Protein AF-A0A5T1TU17-F1 (afdb_monomer_lite)

InterPro domains:
  IPR054018 HdrB-like C-terminal domain [PF22196] (17-76)

Secondary structure (DSSP, 8-state):
--PPP-TTTTS--SGGGTTT-HHHHHHHHHHHHHHHHHTT-SEEEESSHHHHIIIIITHHHHHHHHT---TT-EEEEHHHHHHHHTT---GGGGG-SSPP---

Structure (mmCIF, N/CA/C/O backbone):
data_AF-A0A5T1TU17-F1
#
_entry.id   AF-A0A5T1TU17-F1
#
loop_
_atom_site.group_PDB
_atom_site.id
_atom_site.type_symbol
_atom_site.label_atom_id
_atom_site.label_alt_id
_atom_site.label_comp_id
_atom_site.label_asym_id
_atom_site.label_entity_id
_atom_site.label_seq_id
_atom_site.pdbx_PDB_ins_code
_atom_site.Cartn_x
_atom_site.Cartn_y
_atom_site.Cartn_z
_atom_site.occupancy
_atom_site.B_iso_or_equiv
_atom_site.auth_seq_id
_atom_site.auth_comp_id
_atom_site.auth_asym_id
_atom_site.auth_atom_id
_atom_site.pdbx_PDB_model_num
ATOM 1 N N . ALA A 1 1 ? 5.881 -5.920 -15.819 1.00 73.44 1 ALA A N 1
ATOM 2 C CA . ALA A 1 1 ? 4.868 -6.073 -14.753 1.00 73.44 1 ALA A CA 1
ATOM 3 C C . ALA A 1 1 ? 3.648 -6.801 -15.309 1.00 73.44 1 ALA A C 1
ATOM 5 O O . ALA A 1 1 ? 3.328 -6.603 -16.479 1.00 73.44 1 ALA A O 1
ATOM 6 N N . LYS A 1 2 ? 2.992 -7.642 -14.504 1.00 86.31 2 LYS A N 1
ATOM 7 C CA . LYS A 1 2 ? 1.727 -8.306 -14.849 1.00 86.31 2 LYS A CA 1
ATOM 8 C C . LYS A 1 2 ? 0.624 -7.725 -13.966 1.00 86.31 2 LYS A C 1
ATOM 10 O O . LYS A 1 2 ? 0.857 -7.501 -12.786 1.00 86.31 2 LYS A O 1
ATOM 15 N N . PHE A 1 3 ? -0.555 -7.479 -14.531 1.00 87.88 3 PHE A N 1
ATOM 16 C CA . PHE A 1 3 ? -1.703 -7.046 -13.738 1.00 87.88 3 PHE A CA 1
ATOM 17 C C . PHE A 1 3 ? -2.285 -8.229 -12.964 1.00 87.88 3 PHE A C 1
ATOM 19 O O . PHE A 1 3 ? -2.566 -9.277 -13.553 1.00 87.88 3 PHE A O 1
ATOM 26 N N . ILE A 1 4 ? -2.468 -8.037 -11.660 1.00 89.19 4 ILE A N 1
ATOM 27 C CA . ILE A 1 4 ? -3.165 -8.964 -10.770 1.00 89.19 4 ILE A CA 1
ATOM 28 C C . ILE A 1 4 ? -4.548 -8.379 -10.491 1.00 89.19 4 ILE A C 1
ATOM 30 O O . ILE A 1 4 ? -4.673 -7.207 -10.139 1.00 89.19 4 ILE A O 1
ATOM 34 N N . SER A 1 5 ? -5.589 -9.178 -10.716 1.00 85.12 5 SER A N 1
ATOM 35 C CA . SER A 1 5 ? -6.963 -8.803 -10.382 1.00 85.12 5 SER A CA 1
ATOM 36 C C . SER A 1 5 ? -7.243 -9.175 -8.933 1.00 85.12 5 SER A C 1
ATOM 38 O O . SER A 1 5 ? -6.890 -10.276 -8.524 1.00 85.12 5 SER A O 1
ATOM 40 N N . TYR A 1 6 ? -7.925 -8.297 -8.206 1.00 84.50 6 TYR A N 1
ATOM 41 C CA . TYR A 1 6 ? -8.375 -8.510 -6.830 1.00 84.50 6 TYR A CA 1
ATOM 42 C C . TYR A 1 6 ? -9.781 -7.906 -6.658 1.00 84.50 6 TYR A C 1
ATOM 44 O O . TYR A 1 6 ? -10.183 -7.045 -7.447 1.00 84.50 6 TYR A O 1
ATOM 52 N N . GLU A 1 7 ? -10.568 -8.391 -5.696 1.00 81.62 7 GLU A N 1
ATOM 53 C CA . GLU A 1 7 ? -12.004 -8.081 -5.571 1.00 81.62 7 GLU A CA 1
ATOM 54 C C . GLU A 1 7 ? -12.261 -6.584 -5.327 1.00 81.62 7 GLU A C 1
ATOM 56 O O . GLU A 1 7 ? -13.195 -5.978 -5.863 1.00 81.62 7 GLU A O 1
ATOM 61 N N . ASN A 1 8 ? -11.404 -5.963 -4.527 1.00 81.69 8 ASN A N 1
ATOM 62 C CA . ASN A 1 8 ? -11.565 -4.605 -4.040 1.00 81.69 8 ASN A CA 1
ATOM 63 C C . ASN A 1 8 ? -10.964 -3.541 -4.978 1.00 81.69 8 ASN A C 1
ATOM 65 O O . ASN A 1 8 ? -10.936 -2.363 -4.620 1.00 81.69 8 ASN A O 1
ATOM 69 N N . SER A 1 9 ? -10.530 -3.905 -6.191 1.00 77.94 9 SER A N 1
ATOM 70 C CA . SER A 1 9 ? -9.765 -3.021 -7.089 1.00 77.94 9 SER A CA 1
ATOM 71 C C . SER A 1 9 ? -10.517 -1.792 -7.607 1.00 77.94 9 SER A C 1
ATOM 73 O O . SER A 1 9 ? -9.897 -0.840 -8.077 1.00 77.94 9 SER A O 1
ATOM 75 N N . ILE A 1 10 ? -11.850 -1.801 -7.527 1.00 80.31 10 ILE A N 1
ATOM 76 C CA . ILE A 1 10 ? -12.728 -0.694 -7.944 1.00 80.31 10 ILE A CA 1
ATOM 77 C C . ILE A 1 10 ? -13.472 -0.037 -6.772 1.00 80.31 10 ILE A C 1
ATOM 79 O O . ILE A 1 10 ? -14.280 0.870 -6.989 1.00 80.31 10 ILE A O 1
ATOM 83 N N . LYS A 1 11 ? -13.250 -0.500 -5.533 1.00 83.12 11 LYS A N 1
ATOM 84 C CA . LYS A 1 11 ? -13.938 0.036 -4.352 1.00 83.12 11 LYS A CA 1
ATOM 85 C C . LYS A 1 11 ? -13.347 1.390 -3.949 1.00 83.12 11 LYS A C 1
ATOM 87 O O . LYS A 1 11 ? -12.191 1.707 -4.215 1.00 83.12 11 LYS A O 1
ATOM 92 N N . ASN A 1 12 ? -14.169 2.215 -3.302 1.00 85.56 12 ASN A N 1
ATOM 93 C CA . ASN A 1 12 ? -13.712 3.477 -2.724 1.00 85.56 12 ASN A CA 1
ATOM 94 C C . ASN A 1 12 ? -12.739 3.183 -1.5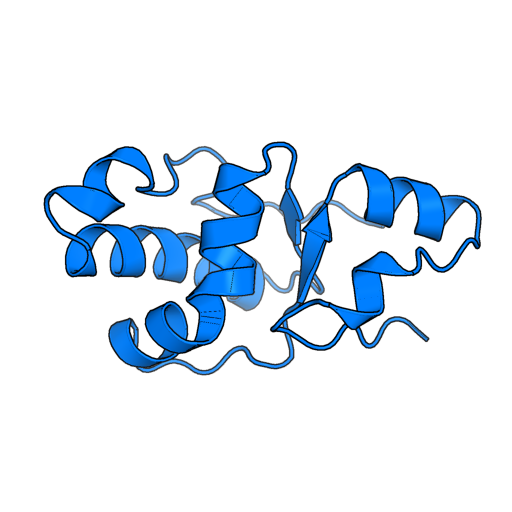73 1.00 85.56 12 ASN A C 1
ATOM 96 O O . ASN A 1 12 ? -13.035 2.343 -0.729 1.00 85.56 12 ASN A O 1
ATOM 100 N N . ASN A 1 13 ? -11.617 3.898 -1.512 1.00 84.81 13 ASN A N 1
ATOM 101 C CA . ASN A 1 13 ? -10.588 3.684 -0.493 1.00 84.81 13 ASN A CA 1
ATOM 102 C C . ASN A 1 13 ? -10.958 4.160 0.918 1.00 84.81 13 ASN A C 1
ATOM 104 O O . ASN A 1 13 ? -10.203 3.944 1.858 1.00 84.81 13 ASN A O 1
ATOM 108 N N . GLY A 1 14 ? -12.103 4.817 1.086 1.00 89.12 14 GLY A N 1
ATOM 109 C CA . GLY A 1 14 ? -12.575 5.313 2.372 1.00 89.12 14 GLY A CA 1
ATOM 110 C C . GLY A 1 14 ? -12.014 6.681 2.755 1.00 89.12 14 GLY A C 1
ATOM 111 O O . GLY A 1 14 ? -12.390 7.184 3.810 1.00 89.12 14 GLY A O 1
ATOM 112 N N . PHE A 1 15 ? -11.200 7.335 1.913 1.00 90.19 15 PHE A N 1
ATOM 113 C CA . PHE A 1 15 ? -10.553 8.615 2.242 1.00 90.19 15 PHE A CA 1
ATOM 114 C C . PHE A 1 15 ? -11.545 9.707 2.677 1.00 90.19 15 PHE A C 1
ATOM 116 O O . PHE A 1 15 ? -11.268 10.478 3.593 1.00 90.19 15 PHE A O 1
ATOM 123 N N . SER A 1 16 ? -12.741 9.760 2.079 1.00 90.62 16 SER A N 1
ATOM 124 C CA . SER A 1 16 ? -13.781 10.729 2.462 1.00 90.62 16 SER A CA 1
ATOM 125 C C . SER A 1 16 ? -14.268 10.565 3.904 1.00 90.62 16 SER A C 1
ATOM 127 O O . SER A 1 16 ? -14.797 11.509 4.486 1.00 90.62 16 SER A O 1
ATOM 129 N N . LEU A 1 17 ? -14.104 9.374 4.485 1.00 90.81 17 LEU A N 1
ATOM 130 C CA . LEU A 1 17 ? -14.472 9.073 5.865 1.00 90.81 17 LEU A CA 1
ATOM 131 C C . LEU A 1 17 ? -13.338 9.368 6.845 1.00 90.81 17 LEU A C 1
ATOM 133 O O . LEU A 1 17 ? -13.585 9.328 8.044 1.00 90.81 17 LEU A O 1
ATOM 137 N N . LEU A 1 18 ? -12.130 9.701 6.383 1.00 90.56 18 LEU A N 1
ATOM 138 C CA . LEU A 1 18 ? -10.963 9.851 7.251 1.00 90.56 18 LEU A CA 1
ATOM 139 C C . LEU A 1 18 ? -11.182 10.883 8.368 1.00 90.56 18 LEU A C 1
ATOM 141 O O . LEU A 1 18 ? -10.793 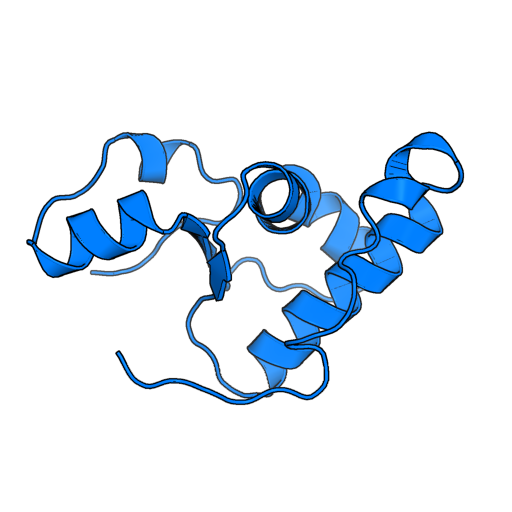10.637 9.503 1.00 90.56 18 LEU A O 1
ATOM 145 N N . ASN A 1 19 ? -11.859 11.996 8.071 1.00 90.00 19 ASN A N 1
ATOM 146 C CA . ASN A 1 19 ? -12.157 13.042 9.058 1.00 90.00 19 ASN A CA 1
ATOM 147 C C . ASN A 1 19 ? -13.398 12.746 9.919 1.00 90.00 19 ASN A C 1
ATOM 149 O O . ASN A 1 19 ? -13.537 13.315 10.997 1.00 90.00 19 ASN A O 1
ATOM 153 N N . LEU A 1 20 ? -14.310 11.893 9.443 1.00 92.62 20 LEU A N 1
ATOM 154 C CA . LEU A 1 20 ? -15.588 11.613 10.110 1.00 92.62 20 LEU A CA 1
ATOM 155 C C . LEU A 1 20 ? -15.512 10.359 10.990 1.00 92.62 20 LEU A C 1
ATOM 157 O O . LEU A 1 20 ? -16.020 10.335 12.106 1.00 92.62 20 LEU A O 1
ATOM 161 N N . ASN A 1 21 ? -14.890 9.306 10.468 1.00 93.25 21 ASN A N 1
ATOM 162 C CA . ASN A 1 21 ? -14.666 8.033 11.132 1.00 93.25 21 ASN A CA 1
ATOM 163 C C . ASN A 1 21 ? -13.339 7.420 10.634 1.00 93.25 21 ASN A C 1
ATOM 165 O O . ASN A 1 21 ? -13.344 6.571 9.732 1.00 93.25 21 ASN A O 1
ATOM 169 N N . PRO A 1 22 ? -12.200 7.835 11.223 1.00 93.31 22 PRO A N 1
ATOM 170 C CA . PRO A 1 22 ? -10.880 7.363 10.817 1.00 93.31 22 PRO A CA 1
ATOM 171 C C . PRO A 1 22 ? -10.754 5.840 10.877 1.00 93.31 22 PRO A C 1
ATOM 173 O O . PRO A 1 22 ? -10.203 5.235 9.966 1.00 93.31 22 PRO A O 1
ATOM 176 N N . THR A 1 23 ? -11.309 5.200 11.910 1.00 94.00 23 THR A N 1
ATOM 177 C CA . THR A 1 23 ? -11.248 3.741 12.077 1.00 94.00 23 THR A CA 1
ATOM 178 C C . THR A 1 23 ? -11.913 3.011 10.917 1.00 94.00 23 THR A C 1
ATOM 180 O O . THR A 1 23 ? -11.352 2.051 10.396 1.00 94.00 23 THR A O 1
ATOM 183 N N . LEU A 1 24 ? -13.093 3.464 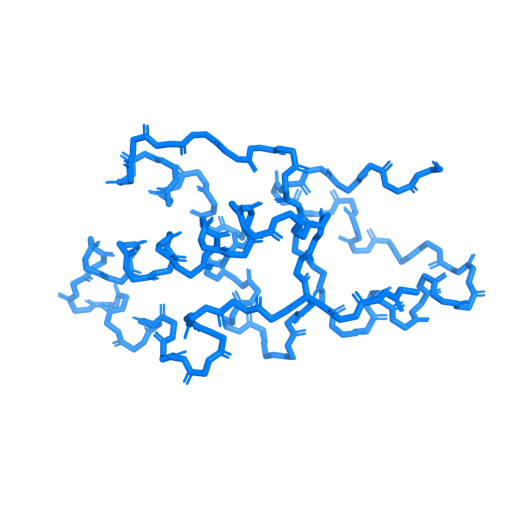10.484 1.00 93.25 24 LEU A N 1
ATOM 184 C CA . LEU A 1 24 ? -13.768 2.875 9.328 1.00 93.25 24 LEU A CA 1
ATOM 185 C C . LEU A 1 24 ? -12.983 3.129 8.034 1.00 93.25 24 LEU A C 1
ATOM 187 O O . LEU A 1 24 ? -12.831 2.211 7.234 1.00 93.25 24 LEU A O 1
ATOM 191 N N . SER A 1 25 ? -12.440 4.338 7.859 1.00 95.50 25 SER A N 1
ATOM 192 C CA . SER A 1 25 ? -11.570 4.657 6.719 1.00 95.50 25 SER A CA 1
ATOM 193 C C . SER A 1 25 ? -10.354 3.731 6.657 1.00 95.50 25 SER A C 1
ATOM 195 O O . SER A 1 25 ? -10.049 3.213 5.587 1.00 95.50 25 SER A O 1
ATOM 1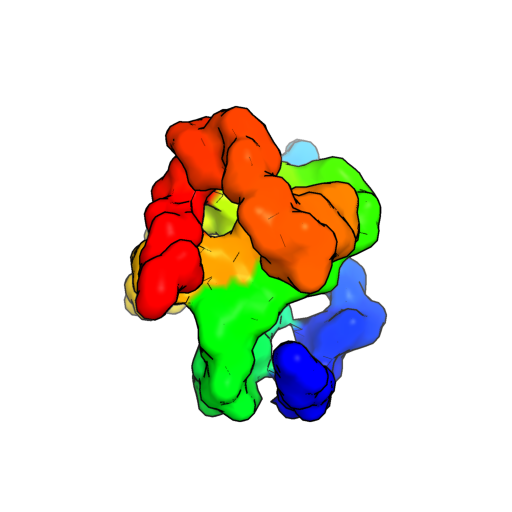97 N N . TYR A 1 26 ? -9.680 3.496 7.785 1.00 96.00 26 TYR A N 1
ATOM 198 C CA . TYR A 1 26 ? -8.519 2.612 7.843 1.00 96.00 26 TYR A CA 1
ATOM 199 C C . TYR A 1 26 ? -8.893 1.149 7.614 1.00 96.00 26 TYR A C 1
ATOM 201 O O . TYR A 1 26 ? -8.142 0.449 6.952 1.00 96.00 26 TYR A O 1
ATOM 209 N N . LYS A 1 27 ? -10.054 0.681 8.089 1.00 94.62 27 LYS A N 1
ATOM 210 C CA . LYS A 1 27 ? -10.519 -0.683 7.786 1.00 94.62 27 LYS A CA 1
ATOM 211 C C . LYS A 1 27 ? -10.726 -0.895 6.290 1.00 94.62 27 LYS A C 1
ATOM 213 O O . LYS A 1 27 ? -10.164 -1.825 5.736 1.00 94.62 27 LYS A O 1
ATOM 218 N N . ILE A 1 28 ? -11.455 0.011 5.636 1.00 94.38 28 ILE A N 1
ATOM 219 C CA . ILE A 1 28 ? -11.709 -0.073 4.189 1.00 94.38 28 ILE A CA 1
ATOM 220 C C . ILE A 1 28 ? -10.391 -0.065 3.409 1.00 94.38 28 ILE A C 1
ATOM 222 O O . ILE A 1 28 ? -10.197 -0.869 2.502 1.00 94.38 28 ILE A O 1
ATOM 226 N N . ALA A 1 29 ? -9.474 0.833 3.770 1.00 95.50 29 ALA A N 1
ATOM 227 C CA . ALA A 1 29 ? -8.182 0.917 3.110 1.00 95.50 29 ALA A CA 1
ATOM 228 C C . ALA A 1 29 ? -7.312 -0.325 3.344 1.00 95.50 29 ALA A C 1
ATOM 230 O O . ALA A 1 29 ? -6.685 -0.805 2.402 1.00 95.50 29 ALA A O 1
ATOM 231 N N . ALA A 1 30 ? -7.298 -0.865 4.566 1.00 95.06 30 ALA A N 1
ATOM 232 C CA . ALA A 1 30 ? -6.570 -2.086 4.886 1.00 95.06 30 ALA A CA 1
ATOM 233 C C . ALA A 1 30 ? -7.124 -3.284 4.106 1.00 95.06 30 ALA A C 1
ATOM 235 O O . ALA A 1 30 ? -6.339 -4.023 3.527 1.00 95.06 30 ALA A O 1
ATOM 236 N N . ASP A 1 31 ? -8.449 -3.432 4.013 1.00 94.81 31 ASP A N 1
ATOM 237 C CA . ASP A 1 31 ? -9.089 -4.519 3.259 1.00 94.81 31 ASP A CA 1
ATOM 238 C C . ASP A 1 31 ? -8.720 -4.486 1.765 1.00 94.81 31 ASP A C 1
ATOM 240 O O . ASP A 1 31 ? -8.559 -5.531 1.141 1.00 94.81 31 ASP A O 1
ATOM 244 N N . ILE A 1 32 ? -8.552 -3.296 1.176 1.00 95.00 32 ILE A N 1
ATOM 245 C CA . ILE A 1 32 ? -8.104 -3.146 -0.219 1.00 95.00 32 ILE A CA 1
ATOM 246 C C . ILE A 1 32 ? -6.649 -3.598 -0.380 1.00 95.00 32 ILE A C 1
ATOM 248 O O . ILE A 1 32 ? -6.339 -4.340 -1.309 1.00 95.00 32 ILE A O 1
ATOM 252 N N . VAL A 1 33 ? -5.761 -3.132 0.504 1.00 94.75 33 VAL A N 1
ATOM 253 C CA . VAL A 1 33 ? -4.326 -3.452 0.446 1.00 94.75 33 VAL A CA 1
ATOM 254 C C . VAL A 1 33 ? -4.096 -4.942 0.691 1.00 94.75 33 VAL A C 1
ATOM 256 O O . VAL A 1 33 ? -3.358 -5.580 -0.054 1.00 94.75 33 VAL A O 1
ATOM 259 N N . LEU A 1 34 ? -4.774 -5.508 1.688 1.00 94.75 34 LEU A N 1
ATOM 260 C CA . LEU A 1 34 ? -4.682 -6.922 2.037 1.00 94.75 34 LEU A CA 1
ATOM 261 C C . LEU A 1 34 ? -5.242 -7.827 0.940 1.00 94.75 34 LEU A C 1
ATOM 263 O O . LEU A 1 34 ? -4.650 -8.860 0.672 1.00 94.75 34 LEU A O 1
ATOM 267 N N . ASP A 1 35 ? -6.326 -7.438 0.270 1.00 94.94 35 ASP A N 1
ATOM 268 C CA . ASP A 1 35 ? -6.865 -8.204 -0.859 1.00 94.94 35 ASP A CA 1
ATOM 269 C C . ASP A 1 35 ? -5.880 -8.243 -2.041 1.00 94.94 35 ASP A C 1
ATOM 271 O O . ASP A 1 35 ? -5.650 -9.297 -2.634 1.00 94.94 35 ASP A O 1
ATOM 275 N N . ALA A 1 36 ? -5.214 -7.122 -2.343 1.00 93.75 36 ALA A N 1
ATOM 276 C CA . ALA A 1 36 ? -4.148 -7.101 -3.344 1.00 93.75 36 ALA A CA 1
ATOM 277 C C . ALA A 1 36 ? -2.945 -7.972 -2.926 1.00 93.75 36 ALA A C 1
ATOM 279 O O . ALA A 1 36 ? -2.436 -8.743 -3.743 1.00 93.75 36 ALA A O 1
ATOM 280 N N . TYR A 1 37 ? -2.528 -7.880 -1.660 1.00 93.25 37 TYR A N 1
ATOM 281 C CA . TYR A 1 37 ? -1.445 -8.682 -1.086 1.00 93.25 37 TYR A CA 1
ATOM 282 C C . TYR A 1 37 ? -1.751 -10.187 -1.136 1.00 93.25 37 TYR A C 1
ATOM 284 O O . TYR A 1 37 ? -0.980 -10.966 -1.694 1.00 93.25 37 TYR A O 1
ATOM 292 N N . ASP A 1 38 ? -2.918 -10.598 -0.635 1.00 93.12 38 ASP A N 1
ATOM 293 C CA . ASP A 1 38 ? -3.359 -11.996 -0.593 1.00 93.12 38 ASP A CA 1
ATOM 294 C C . ASP A 1 38 ? -3.608 -12.565 -2.002 1.00 93.12 38 ASP A C 1
ATOM 296 O O . ASP A 1 38 ? -3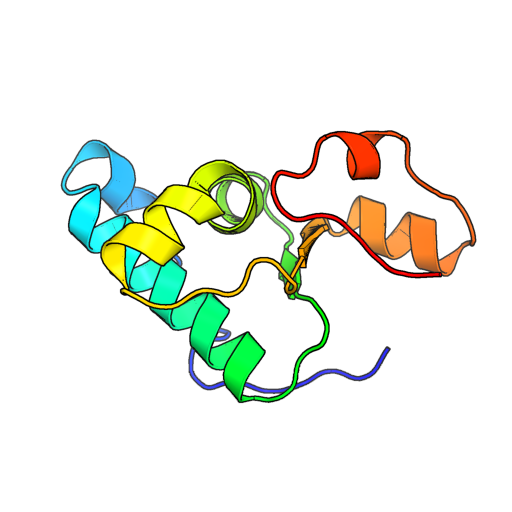.477 -13.770 -2.224 1.00 93.12 38 ASP A O 1
ATOM 300 N N . SER A 1 39 ? -3.903 -11.702 -2.981 1.00 93.62 39 SER A N 1
ATOM 301 C CA . SER A 1 39 ? -3.988 -12.067 -4.403 1.00 93.62 39 SER A CA 1
ATOM 302 C C . SER A 1 39 ? -2.619 -12.305 -5.060 1.00 93.62 39 SER A C 1
ATOM 304 O O . SER A 1 39 ? -2.556 -12.658 -6.241 1.00 93.62 39 SER A O 1
ATOM 306 N N . GLY A 1 40 ? -1.520 -12.131 -4.320 1.00 90.69 40 GLY A N 1
ATOM 307 C CA . GLY A 1 40 ? -0.157 -12.355 -4.796 1.00 90.69 40 GLY A CA 1
ATOM 308 C C . GLY A 1 40 ? 0.399 -11.202 -5.627 1.00 90.69 40 GLY A C 1
ATOM 309 O O . GLY A 1 40 ? 1.226 -11.434 -6.509 1.00 90.69 40 GLY A O 1
ATOM 310 N N . ALA A 1 41 ? -0.077 -9.973 -5.407 1.00 92.75 41 ALA A N 1
ATOM 311 C CA . ALA A 1 41 ? 0.593 -8.801 -5.952 1.00 92.75 41 ALA A CA 1
ATOM 312 C C . ALA A 1 41 ? 1.910 -8.547 -5.201 1.00 92.75 41 ALA A C 1
ATOM 314 O O . ALA A 1 41 ? 1.977 -8.707 -3.987 1.00 92.75 41 ALA A O 1
ATOM 315 N N . ASP A 1 42 ? 2.933 -8.085 -5.920 1.00 91.06 42 ASP A N 1
ATOM 316 C CA . ASP A 1 42 ? 4.199 -7.659 -5.307 1.00 91.06 42 ASP A CA 1
ATOM 317 C C . ASP A 1 42 ? 4.123 -6.212 -4.782 1.00 91.06 42 ASP A C 1
ATOM 319 O O . ASP A 1 42 ? 4.781 -5.846 -3.813 1.00 91.06 42 ASP A O 1
ATOM 323 N N . PHE A 1 43 ? 3.326 -5.368 -5.447 1.00 92.56 43 PHE A N 1
ATOM 324 C CA . PHE A 1 43 ? 3.112 -3.963 -5.101 1.00 92.56 43 PHE A CA 1
ATOM 325 C C . PHE A 1 43 ? 1.820 -3.427 -5.717 1.00 92.56 43 PHE A C 1
ATOM 327 O O . PHE A 1 43 ? 1.284 -3.990 -6.678 1.00 92.56 43 PHE A O 1
ATOM 334 N N . MET A 1 44 ? 1.353 -2.279 -5.223 1.00 93.81 44 MET A N 1
ATOM 335 C CA . MET A 1 44 ? 0.251 -1.529 -5.834 1.00 93.81 44 MET A CA 1
ATOM 336 C C . MET A 1 44 ? 0.748 -0.267 -6.525 1.00 93.81 44 MET A C 1
ATOM 338 O O . MET A 1 44 ? 1.660 0.399 -6.047 1.00 93.81 44 MET A O 1
ATOM 342 N N . VAL A 1 45 ? 0.093 0.108 -7.625 1.00 93.81 45 VAL A N 1
ATOM 343 C CA . VAL A 1 45 ? 0.300 1.407 -8.275 1.00 93.81 45 VAL A CA 1
ATOM 344 C C . VAL A 1 45 ? -0.955 2.246 -8.118 1.00 93.81 45 VAL A C 1
ATOM 346 O O . VAL A 1 45 ? -2.033 1.854 -8.565 1.00 93.81 45 VAL A O 1
ATOM 349 N N . VAL A 1 46 ? -0.810 3.429 -7.532 1.00 93.88 46 VAL A N 1
ATOM 350 C CA . VAL A 1 46 ? -1.903 4.382 -7.339 1.00 93.88 46 VAL A CA 1
ATOM 351 C C . VAL A 1 46 ? -1.755 5.595 -8.241 1.00 93.88 46 VAL A C 1
ATOM 353 O O . VAL A 1 46 ? -0.657 6.012 -8.619 1.00 93.88 46 VAL A O 1
ATOM 356 N N . LYS A 1 47 ? -2.898 6.170 -8.615 1.00 90.81 47 LYS A N 1
ATOM 357 C CA . LYS A 1 47 ? -2.946 7.359 -9.467 1.00 90.81 47 LYS A CA 1
ATOM 358 C C . LYS A 1 47 ? -2.992 8.646 -8.652 1.00 90.81 47 LYS A C 1
ATOM 360 O O . LYS A 1 47 ? -2.282 9.585 -8.991 1.00 90.81 47 LYS A O 1
ATOM 365 N N . GLU A 1 48 ? -3.868 8.704 -7.655 1.00 91.88 48 GLU A N 1
ATOM 366 C CA . GLU A 1 48 ? -4.173 9.933 -6.929 1.00 91.88 48 GLU A CA 1
ATOM 367 C C . GLU A 1 48 ? -3.356 10.003 -5.631 1.00 91.88 48 GLU A C 1
ATOM 369 O O . GLU A 1 48 ? -3.186 9.003 -4.932 1.00 91.88 48 GLU A O 1
ATOM 374 N N . GLU A 1 49 ? -2.892 11.198 -5.263 1.00 90.56 49 GLU A N 1
ATOM 375 C CA . GLU A 1 49 ? -2.067 11.405 -4.059 1.00 90.56 49 GLU A CA 1
ATOM 376 C C . GLU A 1 49 ? -2.788 11.003 -2.767 1.00 90.56 49 GLU A C 1
ATOM 378 O O . GLU A 1 49 ? -2.174 10.483 -1.840 1.00 90.56 49 GLU A O 1
ATOM 383 N N . LYS A 1 50 ? -4.111 11.191 -2.712 1.00 91.62 50 LYS A N 1
ATOM 384 C CA . LYS A 1 50 ? -4.936 10.782 -1.565 1.00 91.62 50 LYS A CA 1
ATOM 385 C C . LYS A 1 50 ? -4.912 9.265 -1.338 1.00 91.62 50 LYS A C 1
ATOM 387 O O . LYS A 1 50 ? -4.963 8.821 -0.194 1.00 91.62 50 LYS A O 1
ATOM 392 N N . ASP A 1 51 ? -4.833 8.486 -2.419 1.00 92.88 51 ASP A N 1
ATOM 393 C CA . ASP A 1 51 ? -4.801 7.027 -2.357 1.00 92.88 51 ASP A CA 1
ATOM 394 C C . ASP A 1 51 ? -3.425 6.585 -1.854 1.00 92.88 51 ASP A C 1
ATOM 396 O O . ASP A 1 51 ? -3.332 5.758 -0.951 1.00 92.88 51 ASP A O 1
ATOM 400 N N . PHE A 1 52 ? -2.366 7.223 -2.365 1.00 93.69 52 PHE A N 1
ATOM 401 C CA . PHE A 1 52 ? -1.001 7.028 -1.880 1.00 93.69 52 PHE A CA 1
ATOM 402 C C . PHE A 1 52 ? -0.881 7.337 -0.386 1.00 93.69 52 PHE A C 1
ATOM 404 O O . PHE A 1 52 ? -0.386 6.519 0.382 1.00 93.69 52 PHE A O 1
ATOM 411 N N . TYR A 1 53 ? -1.389 8.490 0.049 1.00 93.38 53 TYR A N 1
ATOM 412 C CA . TYR A 1 53 ? -1.362 8.888 1.453 1.00 93.38 53 TYR A CA 1
ATOM 413 C C . TYR A 1 53 ? -2.044 7.855 2.361 1.00 93.38 53 TYR A C 1
ATOM 415 O O . TYR A 1 53 ? -1.553 7.539 3.447 1.00 93.38 53 TYR A O 1
ATOM 423 N N . LEU A 1 54 ? -3.188 7.323 1.933 1.00 93.62 54 LEU A N 1
ATOM 424 C CA . LEU A 1 54 ? -3.934 6.379 2.750 1.00 93.62 54 LEU A CA 1
ATOM 425 C C . LEU A 1 54 ? -3.260 5.004 2.801 1.00 93.62 54 LEU A C 1
ATOM 427 O O . LEU A 1 54 ? -3.242 4.397 3.868 1.00 93.62 54 LEU A O 1
ATOM 431 N N . PHE A 1 55 ? -2.696 4.527 1.691 1.00 95.00 55 PHE A N 1
ATOM 432 C CA . PHE A 1 55 ? -2.112 3.186 1.622 1.00 95.00 55 PHE A CA 1
ATOM 433 C C . PHE A 1 55 ? -0.649 3.123 2.074 1.00 95.00 55 PHE A C 1
ATOM 435 O O . PHE A 1 55 ? -0.298 2.186 2.781 1.00 95.00 55 PHE A O 1
ATOM 442 N N . ASP A 1 56 ? 0.186 4.111 1.735 1.00 94.25 56 ASP A N 1
ATOM 443 C CA . ASP A 1 56 ? 1.586 4.173 2.180 1.00 94.25 56 ASP A CA 1
ATOM 444 C C . ASP A 1 56 ? 1.719 4.948 3.495 1.00 94.25 56 ASP A C 1
ATOM 446 O O . ASP A 1 56 ? 2.077 4.389 4.531 1.00 94.25 56 ASP A O 1
ATOM 450 N N . THR A 1 57 ? 1.375 6.241 3.501 1.00 93.12 57 THR A N 1
ATOM 451 C CA . THR A 1 57 ? 1.662 7.113 4.656 1.00 93.12 57 THR A CA 1
ATOM 452 C C . THR A 1 57 ? 0.909 6.681 5.919 1.00 93.12 57 THR A C 1
ATOM 454 O O . THR A 1 57 ? 1.405 6.844 7.037 1.00 93.12 57 THR A O 1
ATOM 457 N N . CYS A 1 58 ? -0.284 6.098 5.770 1.00 94.31 58 CYS A N 1
ATOM 458 C CA . CYS A 1 58 ? -1.063 5.561 6.887 1.00 94.31 58 CYS A CA 1
ATOM 459 C C . CYS A 1 58 ? -0.872 4.050 7.124 1.00 94.31 58 CYS A C 1
ATOM 461 O O . CYS A 1 58 ? -1.552 3.517 8.003 1.00 94.31 58 CYS A O 1
ATOM 463 N N . ALA A 1 59 ? 0.053 3.365 6.438 1.00 93.75 59 ALA A N 1
ATOM 464 C CA . ALA A 1 59 ? 0.203 1.902 6.479 1.00 93.75 59 ALA A CA 1
ATOM 465 C C . ALA A 1 59 ? 0.282 1.321 7.899 1.00 93.75 59 ALA A C 1
ATOM 467 O O . ALA A 1 59 ? -0.418 0.369 8.228 1.00 93.75 59 ALA A O 1
ATOM 468 N N . LYS A 1 60 ? 1.035 1.961 8.803 1.00 94.25 60 LYS A N 1
ATOM 469 C CA . LYS A 1 60 ? 1.122 1.534 10.215 1.00 94.25 60 LYS A CA 1
ATOM 470 C C . LYS A 1 60 ? -0.238 1.499 10.916 1.00 94.25 60 LYS A C 1
ATOM 472 O O . LYS A 1 60 ? -0.508 0.603 11.709 1.00 94.25 60 LYS A O 1
ATOM 477 N N . LYS A 1 61 ? -1.112 2.463 10.616 1.00 95.06 61 LYS A N 1
ATOM 478 C CA . LYS A 1 61 ? -2.474 2.507 11.169 1.00 95.06 61 LYS A CA 1
ATOM 479 C C . LYS A 1 61 ? -3.363 1.446 10.532 1.00 95.06 61 LYS A C 1
ATOM 481 O O . LYS A 1 61 ? -4.211 0.890 11.225 1.00 95.06 61 LYS A O 1
ATOM 486 N N . LEU A 1 62 ? -3.172 1.165 9.242 1.00 95.06 62 LEU A N 1
ATOM 487 C CA . LEU A 1 62 ? -3.882 0.095 8.542 1.00 95.06 62 LEU A CA 1
ATOM 488 C C . LEU A 1 62 ? -3.545 -1.271 9.153 1.00 95.06 62 LEU A C 1
ATOM 490 O O . LEU A 1 62 ? -4.459 -2.019 9.503 1.00 95.06 62 LEU A O 1
ATOM 494 N N . MET A 1 63 ? -2.258 -1.554 9.372 1.00 94.12 63 MET A N 1
ATOM 495 C CA . MET A 1 63 ? -1.791 -2.790 10.011 1.00 94.12 63 MET A CA 1
ATOM 496 C C . MET A 1 63 ? -2.328 -2.916 11.439 1.00 94.12 63 MET A C 1
ATOM 498 O O . MET A 1 63 ? -2.951 -3.915 11.787 1.00 94.12 63 MET A O 1
ATOM 502 N N . GLN A 1 64 ? -2.237 -1.846 12.239 1.00 95.00 64 GLN A N 1
ATOM 503 C CA . GLN A 1 64 ? -2.783 -1.837 13.599 1.00 95.00 64 GLN A CA 1
ATOM 504 C C . GLN A 1 64 ? -4.307 -2.057 13.638 1.00 95.00 64 GLN A C 1
ATOM 506 O O . GLN A 1 64 ? -4.817 -2.726 14.534 1.00 95.00 64 GLN A O 1
ATOM 511 N N . THR A 1 65 ? -5.045 -1.481 12.686 1.00 93.69 65 THR A N 1
ATOM 512 C CA . THR A 1 65 ? -6.514 -1.563 12.646 1.00 93.69 65 THR A CA 1
ATOM 513 C C . THR A 1 65 ? -7.006 -2.921 12.142 1.00 93.69 65 THR A C 1
ATOM 515 O O . THR A 1 65 ? -8.045 -3.400 12.599 1.00 93.69 65 THR A O 1
ATOM 518 N N . SER A 1 66 ? -6.282 -3.527 11.200 1.00 92.38 66 SER A N 1
ATOM 519 C CA . SER A 1 66 ? -6.603 -4.844 10.634 1.00 92.38 66 SER A CA 1
ATOM 520 C C . SER A 1 66 ? -6.054 -6.007 11.464 1.00 92.38 66 SER A C 1
ATOM 522 O O . SER A 1 66 ? -6.579 -7.114 11.377 1.00 92.38 66 SER A O 1
ATOM 524 N N . GLY A 1 67 ? -5.020 -5.769 12.277 1.00 94.06 67 GLY A N 1
ATOM 525 C CA . GLY A 1 67 ? -4.291 -6.818 12.990 1.00 94.06 67 GLY A CA 1
ATOM 526 C C . GLY A 1 67 ? -3.433 -7.690 12.069 1.00 94.06 67 GLY A C 1
ATOM 527 O O . GLY A 1 67 ? -3.092 -8.810 12.445 1.00 94.06 67 GLY A O 1
ATOM 528 N N . ARG A 1 68 ? -3.120 -7.207 10.860 1.00 93.38 68 ARG A N 1
ATOM 529 C CA . ARG A 1 68 ? -2.287 -7.900 9.875 1.00 93.38 68 ARG A CA 1
ATOM 530 C C . ARG A 1 68 ? -1.091 -7.048 9.487 1.00 93.38 68 ARG A C 1
ATOM 532 O O . ARG A 1 68 ? -1.238 -5.857 9.245 1.00 93.38 68 ARG A O 1
ATOM 539 N N . GLU A 1 69 ? 0.062 -7.691 9.386 1.00 90.62 69 GLU A N 1
ATOM 540 C CA . GLU A 1 69 ? 1.304 -7.072 8.927 1.00 90.62 69 GLU A CA 1
ATOM 541 C C . GLU A 1 69 ? 1.461 -7.271 7.415 1.00 90.62 69 GLU A C 1
ATOM 543 O O . GLU A 1 69 ? 1.188 -8.359 6.903 1.00 90.62 69 GLU A O 1
ATOM 548 N N . PHE A 1 70 ? 1.892 -6.220 6.720 1.00 90.94 70 PHE A N 1
ATOM 549 C CA . PHE A 1 70 ? 2.218 -6.216 5.286 1.00 90.94 70 PHE A CA 1
ATOM 550 C C . PHE A 1 70 ? 3.365 -5.231 4.994 1.00 90.94 70 PHE A C 1
ATOM 552 O O . PHE A 1 70 ? 3.366 -4.509 4.001 1.00 90.94 70 PHE A O 1
ATOM 559 N N . GLU A 1 71 ? 4.346 -5.151 5.900 1.00 86.88 71 GLU A N 1
ATOM 560 C CA . GLU A 1 71 ? 5.483 -4.218 5.798 1.00 86.88 71 GLU A CA 1
ATOM 561 C C . GLU A 1 71 ? 6.344 -4.417 4.536 1.00 86.88 71 GLU A C 1
ATOM 563 O O . GLU A 1 71 ? 7.072 -3.509 4.128 1.00 86.88 71 GLU A O 1
ATOM 568 N N . ASP A 1 72 ? 6.269 -5.604 3.935 1.00 87.88 72 ASP A N 1
ATOM 569 C CA . ASP A 1 72 ? 6.943 -6.012 2.704 1.00 87.88 72 ASP A CA 1
ATOM 570 C C . ASP A 1 72 ? 6.202 -5.588 1.425 1.00 87.88 72 ASP A C 1
ATOM 572 O O . ASP A 1 72 ? 6.772 -5.667 0.337 1.00 87.88 72 ASP A O 1
ATOM 576 N N . PHE A 1 73 ? 4.968 -5.094 1.542 1.00 91.56 73 PHE A N 1
ATOM 577 C CA . PHE A 1 73 ? 4.139 -4.692 0.413 1.00 91.56 73 PHE A CA 1
ATOM 578 C C . PHE A 1 73 ? 4.154 -3.177 0.223 1.00 91.56 73 PHE A C 1
ATOM 580 O O . PHE A 1 73 ? 3.578 -2.442 1.017 1.00 91.56 73 PHE A O 1
ATOM 587 N N . TYR A 1 74 ? 4.796 -2.680 -0.831 1.00 90.62 74 TYR A N 1
ATOM 588 C CA . TYR A 1 74 ? 4.949 -1.238 -1.054 1.00 90.62 74 TYR A CA 1
ATOM 589 C C . TYR A 1 74 ? 3.947 -0.680 -2.076 1.00 90.62 74 TYR A C 1
ATOM 591 O O . TYR A 1 74 ? 3.417 -1.380 -2.944 1.00 90.62 74 TYR A O 1
ATOM 599 N N . ILE A 1 75 ? 3.688 0.625 -1.975 1.00 94.50 75 ILE A N 1
ATOM 600 C CA . ILE A 1 75 ? 2.758 1.357 -2.838 1.00 94.50 75 ILE A CA 1
ATOM 601 C C . ILE A 1 75 ? 3.561 2.339 -3.680 1.00 94.50 75 ILE A C 1
ATOM 603 O O . ILE A 1 75 ? 4.311 3.139 -3.145 1.00 94.50 75 ILE A O 1
ATOM 607 N N . LEU A 1 76 ? 3.389 2.324 -4.996 1.00 94.06 76 LEU A N 1
ATOM 608 C CA . LEU A 1 76 ? 4.034 3.262 -5.908 1.00 94.06 76 LEU A CA 1
ATOM 609 C C . LEU A 1 76 ? 3.022 4.271 -6.434 1.00 94.06 76 LEU A C 1
ATOM 611 O O . LEU A 1 76 ? 1.918 3.912 -6.852 1.00 94.06 76 LEU A O 1
ATOM 615 N N . SER A 1 77 ? 3.413 5.537 -6.517 1.00 93.88 77 SER A N 1
ATOM 616 C CA . SER A 1 77 ? 2.704 6.462 -7.395 1.00 93.88 77 SER A CA 1
ATOM 617 C C . SER A 1 77 ? 2.910 6.063 -8.860 1.00 93.88 77 SER A C 1
ATOM 619 O O . SER A 1 77 ? 3.917 5.459 -9.245 1.00 93.88 77 SER A O 1
ATOM 621 N N . ARG A 1 78 ? 1.975 6.458 -9.727 1.00 92.88 78 ARG A N 1
ATOM 622 C CA . ARG A 1 78 ? 2.109 6.264 -11.177 1.00 92.88 78 ARG A CA 1
ATOM 623 C C . ARG A 1 78 ? 3.434 6.806 -11.723 1.00 92.88 78 ARG A C 1
ATOM 625 O O . ARG A 1 78 ? 4.019 6.179 -12.598 1.00 92.88 78 ARG A O 1
ATOM 632 N N . PHE A 1 79 ? 3.886 7.962 -11.241 1.00 91.62 79 PHE A N 1
ATOM 633 C CA . PHE A 1 79 ? 5.119 8.586 -11.722 1.00 91.62 79 PHE A CA 1
ATOM 634 C C . PHE A 1 79 ? 6.361 7.801 -11.307 1.00 91.62 79 PHE A C 1
ATOM 636 O O . PHE A 1 79 ? 7.257 7.620 -12.125 1.00 91.62 79 PHE A O 1
ATOM 643 N N . GLU A 1 80 ? 6.390 7.282 -10.080 1.00 92.00 80 GLU A N 1
ATOM 644 C CA . GLU A 1 80 ? 7.469 6.405 -9.618 1.00 92.00 80 GLU A CA 1
ATOM 645 C C . GLU A 1 80 ? 7.516 5.110 -10.417 1.00 92.00 80 GLU A C 1
ATOM 647 O O . GLU A 1 80 ? 8.588 4.689 -10.841 1.00 92.00 80 GLU A O 1
ATOM 652 N N . PHE A 1 81 ? 6.355 4.513 -10.691 1.00 92.25 81 PHE A N 1
ATOM 653 C CA . PHE A 1 81 ? 6.284 3.314 -11.516 1.00 92.25 81 PHE A CA 1
ATOM 654 C C . PHE A 1 81 ? 6.790 3.561 -12.946 1.00 92.25 81 PHE A C 1
ATOM 656 O O . PHE A 1 81 ? 7.561 2.760 -13.469 1.00 92.25 81 PHE A O 1
ATOM 663 N N . LEU A 1 82 ? 6.412 4.685 -13.566 1.00 91.69 82 LEU A N 1
ATOM 664 C CA . LEU A 1 82 ? 6.927 5.069 -14.884 1.00 91.69 82 LEU A CA 1
ATOM 665 C C . LEU A 1 82 ? 8.441 5.315 -14.857 1.00 91.69 82 LEU A C 1
ATOM 667 O O . LEU A 1 82 ? 9.143 4.828 -15.733 1.00 91.69 82 LEU A O 1
ATOM 671 N N . ALA A 1 83 ? 8.955 6.009 -13.838 1.00 91.50 83 ALA A N 1
ATOM 672 C CA . ALA A 1 83 ? 10.391 6.224 -13.681 1.00 91.50 83 ALA A CA 1
ATOM 673 C C . ALA A 1 83 ? 11.153 4.893 -13.566 1.00 91.50 83 ALA A C 1
ATOM 675 O O . ALA A 1 83 ? 12.172 4.715 -14.229 1.00 91.50 83 ALA A O 1
ATOM 676 N N . LEU A 1 84 ? 10.622 3.932 -12.802 1.00 89.94 84 LEU A N 1
ATOM 677 C CA . LEU A 1 84 ? 11.215 2.601 -12.661 1.00 89.94 84 LEU A CA 1
ATOM 678 C C . LEU A 1 84 ? 11.226 1.813 -13.979 1.00 89.94 84 LEU A C 1
ATOM 680 O O . LEU A 1 84 ? 12.209 1.128 -14.252 1.00 89.94 84 LEU A O 1
ATOM 684 N N . ILE A 1 85 ? 10.184 1.930 -14.814 1.00 88.81 85 ILE A N 1
ATOM 685 C CA . ILE A 1 85 ? 10.161 1.319 -16.158 1.00 88.81 85 ILE A CA 1
ATOM 686 C C . ILE A 1 85 ? 11.298 1.866 -17.032 1.00 88.81 85 ILE A C 1
ATOM 688 O O . ILE A 1 85 ? 11.919 1.107 -17.771 1.00 88.81 85 ILE A O 1
ATOM 692 N N . GLU A 1 86 ? 11.607 3.155 -16.903 1.00 90.44 86 GLU A N 1
ATOM 693 C CA . GLU A 1 86 ? 12.709 3.819 -17.611 1.00 90.44 86 GLU A CA 1
ATOM 694 C C . GLU A 1 86 ? 14.088 3.573 -16.957 1.00 90.44 86 GLU A C 1
ATOM 696 O O . GLU A 1 86 ? 15.095 4.137 -17.382 1.00 90.44 86 GLU A O 1
ATOM 701 N N . GLY A 1 87 ? 14.163 2.750 -15.902 1.00 87.75 87 GLY A N 1
ATOM 702 C CA . GLY A 1 87 ? 15.400 2.474 -15.163 1.00 87.75 87 GLY A CA 1
ATOM 703 C C . GLY A 1 87 ? 15.856 3.613 -14.242 1.00 87.75 87 GLY A C 1
ATOM 704 O O . GLY A 1 87 ? 16.997 3.617 -13.776 1.00 87.75 87 GLY A O 1
ATOM 705 N N . ILE A 1 88 ? 14.985 4.585 -13.963 1.00 89.31 88 ILE A N 1
ATOM 706 C CA . ILE A 1 88 ? 15.264 5.745 -13.115 1.00 89.31 88 ILE A CA 1
ATOM 707 C C . ILE A 1 88 ? 14.742 5.482 -11.700 1.00 89.31 88 ILE A C 1
ATOM 709 O O . ILE A 1 88 ? 13.544 5.323 -11.471 1.00 89.31 88 ILE A O 1
ATOM 713 N N . GLN A 1 89 ? 15.637 5.526 -10.713 1.00 86.25 89 GLN A N 1
ATOM 714 C CA . GLN A 1 89 ? 15.241 5.502 -9.305 1.00 86.25 89 GLN A CA 1
ATOM 715 C C . GLN A 1 89 ? 14.825 6.904 -8.851 1.00 86.25 89 GLN A C 1
ATOM 717 O O . GLN A 1 89 ? 15.668 7.762 -8.573 1.00 86.25 89 GLN A O 1
ATOM 722 N N . ALA A 1 90 ? 13.514 7.142 -8.781 1.00 85.81 90 ALA A N 1
ATOM 723 C CA . ALA A 1 90 ? 12.975 8.405 -8.296 1.00 85.81 90 ALA A CA 1
ATOM 724 C C . ALA A 1 90 ? 13.413 8.657 -6.834 1.00 85.81 90 ALA A C 1
ATOM 726 O O . ALA A 1 90 ? 13.246 7.777 -5.986 1.00 85.81 90 ALA A O 1
ATOM 727 N N . PRO A 1 91 ? 13.930 9.854 -6.486 1.00 84.81 91 PRO A N 1
ATOM 728 C CA . PRO A 1 91 ? 14.334 10.164 -5.113 1.00 84.81 91 PRO A CA 1
ATOM 729 C C . PRO A 1 91 ? 13.203 10.015 -4.086 1.00 84.81 91 PRO A C 1
ATOM 731 O O . PRO A 1 91 ? 13.474 9.738 -2.918 1.00 84.81 91 PRO A O 1
ATOM 734 N N . SER A 1 92 ? 11.949 10.174 -4.523 1.00 84.69 92 SER A N 1
ATOM 735 C CA . SER A 1 92 ? 10.749 10.043 -3.695 1.00 84.69 92 SER A CA 1
ATOM 736 C C . SER A 1 92 ? 10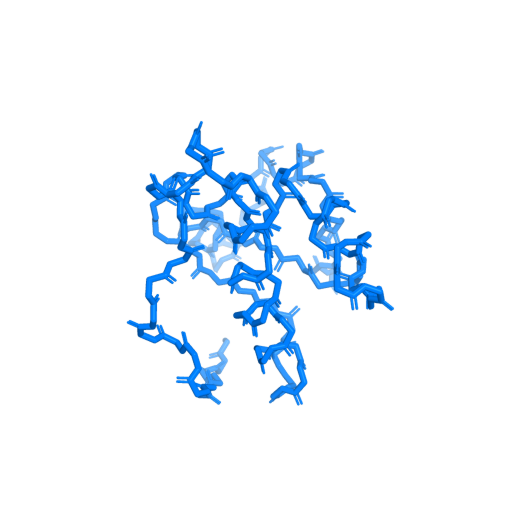.559 8.644 -3.110 1.00 84.69 92 SER A C 1
ATOM 738 O O . SER A 1 92 ? 10.006 8.545 -2.020 1.00 84.69 92 SER A O 1
ATOM 740 N N . LEU A 1 93 ? 11.110 7.594 -3.736 1.00 84.00 93 LEU A N 1
ATOM 741 C CA . LEU A 1 93 ? 11.055 6.212 -3.234 1.00 84.00 93 LEU A CA 1
ATOM 742 C C . LEU A 1 93 ? 11.657 6.068 -1.827 1.00 84.00 93 LEU A C 1
ATOM 744 O O . LEU A 1 93 ? 11.270 5.192 -1.062 1.00 84.00 93 LEU A O 1
ATOM 748 N N . LYS A 1 94 ? 12.595 6.950 -1.454 1.00 83.50 94 LYS A N 1
ATOM 749 C CA . LYS A 1 94 ? 13.213 6.960 -0.117 1.00 83.50 94 LYS A CA 1
ATOM 750 C C . LYS A 1 94 ? 12.289 7.499 0.978 1.00 83.50 94 LYS A C 1
ATOM 752 O O . LYS A 1 94 ? 12.589 7.313 2.153 1.00 83.50 94 LYS A O 1
ATOM 757 N N . ASN A 1 95 ? 11.210 8.180 0.599 1.00 84.75 95 ASN A N 1
ATOM 758 C CA . ASN A 1 95 ? 10.273 8.810 1.528 1.00 84.75 95 ASN A CA 1
ATOM 759 C C . ASN A 1 95 ? 9.086 7.902 1.874 1.00 84.75 95 ASN A C 1
ATOM 761 O O . ASN A 1 95 ? 8.246 8.303 2.678 1.00 84.75 95 ASN A O 1
ATOM 765 N N . HIS A 1 96 ? 8.996 6.723 1.252 1.00 86.19 96 HIS A N 1
ATOM 766 C CA . HIS A 1 96 ? 7.902 5.785 1.477 1.00 86.19 96 HIS A CA 1
ATOM 767 C C . HIS A 1 96 ? 7.949 5.249 2.904 1.00 86.19 96 HIS A C 1
ATOM 769 O O . HIS A 1 96 ? 9.022 5.025 3.476 1.00 86.19 96 HIS A O 1
ATOM 775 N N . THR A 1 97 ? 6.769 5.040 3.480 1.00 80.56 97 THR A N 1
ATOM 776 C CA . THR A 1 97 ? 6.649 4.381 4.785 1.00 80.56 97 THR A CA 1
ATOM 777 C C . THR A 1 97 ? 6.942 2.891 4.648 1.00 80.56 97 THR A C 1
ATOM 779 O O . THR A 1 97 ? 7.586 2.314 5.529 1.00 80.56 97 THR A O 1
ATOM 782 N N . LEU A 1 98 ? 6.506 2.289 3.539 1.00 77.31 98 LEU A N 1
ATOM 783 C CA . LEU A 1 98 ? 6.781 0.903 3.174 1.00 77.31 98 LEU A CA 1
ATOM 784 C C . LEU A 1 98 ? 8.035 0.861 2.296 1.00 77.31 98 LEU A C 1
ATOM 786 O O . LEU A 1 98 ? 8.146 1.572 1.298 1.00 77.31 98 LEU A O 1
ATOM 790 N N . LYS A 1 99 ? 9.034 0.067 2.690 1.00 79.19 99 LYS A N 1
ATOM 791 C CA . LYS A 1 99 ? 10.330 0.079 2.002 1.00 79.19 99 LYS A CA 1
ATOM 792 C C . LYS A 1 99 ? 10.215 -0.596 0.640 1.00 79.19 99 LYS A C 1
ATOM 794 O O . LYS A 1 99 ? 9.993 -1.798 0.558 1.00 79.19 99 LYS A O 1
ATOM 799 N N . VAL A 1 100 ? 10.473 0.167 -0.417 1.00 76.00 100 VAL A N 1
ATOM 800 C CA . VAL A 1 100 ? 10.566 -0.362 -1.780 1.00 76.00 100 VAL A CA 1
ATOM 801 C C . VAL A 1 100 ? 11.833 -1.212 -1.909 1.00 76.00 100 VAL A C 1
ATOM 803 O O . VAL A 1 100 ? 12.945 -0.704 -1.762 1.00 76.00 100 VAL A O 1
ATOM 806 N N . SER A 1 101 ? 11.662 -2.506 -2.179 1.00 70.56 101 SER A N 1
ATOM 807 C CA . SER A 1 101 ? 12.739 -3.504 -2.263 1.00 70.56 101 SER A CA 1
ATOM 808 C C . SER A 1 101 ? 13.032 -3.985 -3.690 1.00 70.56 101 SER A C 1
ATOM 810 O O . SER A 1 101 ? 13.747 -4.969 -3.857 1.00 70.56 101 SER A O 1
ATOM 812 N N . LEU A 1 102 ? 12.530 -3.285 -4.717 1.00 64.25 102 LEU A N 1
ATOM 813 C CA . LEU A 1 102 ? 12.820 -3.577 -6.128 1.00 64.25 102 LEU A CA 1
ATOM 814 C C . LEU A 1 102 ? 14.316 -3.389 -6.425 1.00 64.25 102 LEU A C 1
ATOM 816 O O . LEU A 1 102 ? 14.769 -2.275 -6.698 1.00 64.25 102 LEU A O 1
ATOM 820 N N . ILE A 1 103 ? 15.063 -4.489 -6.357 1.00 50.94 103 ILE A N 1
ATOM 821 C CA . ILE A 1 103 ? 16.445 -4.640 -6.822 1.00 50.94 103 ILE A CA 1
ATOM 822 C C . ILE A 1 103 ? 16.492 -5.883 -7.702 1.00 50.94 103 ILE A C 1
ATOM 824 O O . ILE A 1 103 ? 16.082 -6.958 -7.211 1.00 50.94 103 ILE A O 1
#

pLDDT: mean 89.42, std 6.94, range [50.94, 96.0]

Sequence (103 aa):
AKFISYENSIKNNGFSLLNLNPTLSYKIAADIVLDAYDSGADFMVVKEEKDFYLFDTCAKKLMQTSGREFEDFYILSRFEFLALIEGIQAPSLKNHTLKVSLI

Radius of gyration: 13.19 Å; chains: 1; bounding box: 32×25×31 Å

Organism: Campylobacter jejuni (NCBI:txid197)

Foldseek 3Di:
DDDQDFDCPPPDQLLVCCVPPVLVSLQSNLVNQVRCVVSPHQEEEDADVSNLCNCWVCVVVSCVSVVHDDLRYFYHYPVCVVCVVVVHRDPCQVVTNRHDPDD